Protein AF-A0A7W0KBH5-F1 (afdb_monomer_lite)

Secondary structure (DSSP, 8-state):
-----------------GGGHHHHS----SEE----GGGGSTTPPPEEEEEHHHHHHHSTT-GGGTT-EEEETTEEEEEEEEEPPGGGGGG--------

Radius of gyration: 21.11 Å; chains: 1; bounding box: 55×49×61 Å

Foldseek 3Di:
DDDDDDPPPPDPDPPPPPVVVVVPLPFAFPAFGDDDPQCVDVPHAAEDEAEPVCCCPPVVVDNVQQQDWDADPNHTYGYGGYTYDPVCSVPPDPDDDDD

Sequence (99 aa):
MPSKHWPHTPAPAPHSSVTALFQMLRVQPVLGRALTPADSAPGAPHVVVLGADFWRSEFAGRPDAVGQTVTIDGVLTAIVGVLPTASNFHRARVRSGSL

Structure (mmCIF, N/CA/C/O backbone):
data_AF-A0A7W0KBH5-F1
#
_entry.id   AF-A0A7W0KBH5-F1
#
loop_
_atom_site.group_PDB
_atom_site.id
_atom_site.type_symbol
_atom_site.label_atom_id
_atom_site.label_alt_id
_atom_site.label_comp_id
_atom_site.label_asym_id
_atom_site.label_entity_id
_atom_site.label_seq_id
_atom_site.pdbx_PDB_ins_code
_atom_site.Cartn_x
_atom_site.Cartn_y
_atom_site.Cartn_z
_atom_site.occupancy
_atom_site.B_iso_or_equiv
_atom_site.auth_seq_id
_atom_site.auth_comp_id
_atom_site.auth_asym_id
_atom_site.auth_atom_id
_atom_site.pdbx_PDB_model_num
ATOM 1 N N . MET A 1 1 ? 47.582 34.074 29.841 1.00 35.25 1 MET A N 1
ATOM 2 C CA . MET A 1 1 ? 46.632 34.973 29.144 1.00 35.25 1 MET A CA 1
ATOM 3 C C . MET A 1 1 ? 46.839 34.790 27.639 1.00 35.25 1 MET A C 1
ATOM 5 O O . MET A 1 1 ? 47.974 34.545 27.258 1.00 35.25 1 MET A O 1
ATOM 9 N N . PRO A 1 2 ? 45.765 34.777 26.836 1.00 52.88 2 PRO A N 1
ATOM 10 C CA . PRO A 1 2 ? 45.202 33.588 26.165 1.00 52.88 2 PRO A CA 1
ATOM 11 C C . PRO A 1 2 ? 45.244 33.760 24.617 1.00 52.88 2 PRO A C 1
ATOM 13 O O . PRO A 1 2 ? 45.792 34.743 24.144 1.00 52.88 2 PRO A O 1
ATOM 16 N N . SER A 1 3 ? 44.835 32.855 23.720 1.00 41.47 3 SER A N 1
ATOM 17 C CA . SER A 1 3 ? 43.457 32.421 23.449 1.00 41.47 3 SER A CA 1
ATOM 18 C C . SER A 1 3 ? 43.444 31.555 22.175 1.00 41.47 3 SER A C 1
ATOM 20 O O . SER A 1 3 ? 43.863 32.029 21.124 1.00 41.47 3 SER A O 1
ATOM 22 N N . LYS A 1 4 ? 42.881 30.343 22.222 1.00 58.38 4 LYS A N 1
ATOM 23 C CA . LYS A 1 4 ? 42.044 29.813 21.126 1.00 58.38 4 LYS A CA 1
ATOM 24 C C . LYS 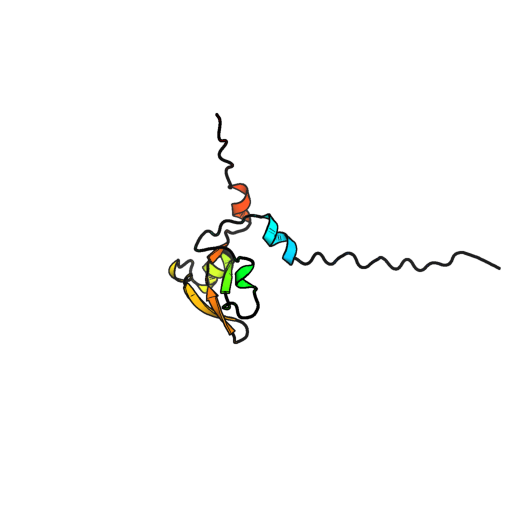A 1 4 ? 41.139 28.714 21.671 1.00 58.38 4 LYS A C 1
ATOM 26 O O . LYS A 1 4 ? 41.430 27.526 21.592 1.00 58.38 4 LYS A O 1
ATOM 31 N N . HIS A 1 5 ? 40.030 29.153 22.251 1.00 63.03 5 HIS A N 1
ATOM 32 C CA . HIS A 1 5 ? 38.841 28.334 22.411 1.00 63.03 5 HIS A CA 1
ATOM 33 C C . HIS A 1 5 ? 38.230 28.087 21.020 1.00 63.03 5 HIS A C 1
ATOM 35 O O . HIS A 1 5 ? 38.071 29.022 20.241 1.00 63.03 5 HIS A O 1
ATOM 41 N N . TRP A 1 6 ? 37.900 26.841 20.693 1.00 56.56 6 TRP A N 1
ATOM 42 C CA . TRP A 1 6 ? 36.547 26.464 20.267 1.00 56.56 6 TRP A CA 1
ATOM 43 C C . TRP A 1 6 ? 36.484 24.944 20.047 1.00 56.56 6 TRP A C 1
ATOM 45 O O . TRP A 1 6 ? 37.303 24.413 19.291 1.00 56.56 6 TRP A O 1
ATOM 55 N N . PRO A 1 7 ? 35.525 24.229 20.663 1.00 55.94 7 PRO A N 1
ATOM 56 C CA . PRO A 1 7 ? 35.230 22.856 20.289 1.00 55.94 7 PRO A CA 1
ATOM 57 C C . PRO A 1 7 ? 34.499 22.874 18.945 1.00 55.94 7 PRO A C 1
ATOM 59 O O . PRO A 1 7 ? 33.373 23.363 18.855 1.00 55.94 7 PRO A O 1
ATOM 62 N N . HIS A 1 8 ? 35.116 22.341 17.889 1.00 61.78 8 HIS A N 1
ATOM 63 C CA . HIS A 1 8 ? 34.400 22.040 16.649 1.00 61.78 8 HIS A CA 1
ATOM 64 C C . HIS A 1 8 ? 33.378 20.943 16.948 1.00 61.78 8 HIS A C 1
ATOM 66 O O . HIS A 1 8 ? 33.642 19.762 16.769 1.00 61.78 8 HIS A O 1
ATOM 72 N N . THR A 1 9 ? 32.217 21.346 17.452 1.00 61.75 9 THR A N 1
ATOM 73 C CA . THR A 1 9 ? 31.020 20.523 17.397 1.00 61.75 9 THR A CA 1
ATOM 74 C C . THR A 1 9 ? 30.599 20.585 15.933 1.00 61.75 9 THR A C 1
ATOM 76 O O . THR A 1 9 ? 30.216 21.672 15.485 1.00 61.75 9 THR A O 1
ATOM 79 N N . PRO A 1 10 ? 30.747 19.516 15.129 1.00 61.25 10 PRO A N 1
ATOM 80 C CA . PRO A 1 10 ? 30.106 19.511 13.826 1.00 61.25 10 PRO A CA 1
ATOM 81 C C . PRO A 1 10 ? 28.609 19.692 14.080 1.00 61.25 10 PRO A C 1
ATOM 83 O O . PRO A 1 10 ? 28.035 19.007 14.929 1.00 61.25 10 PRO A O 1
ATOM 86 N N . ALA A 1 11 ? 27.988 20.657 13.399 1.00 59.25 11 ALA A N 1
ATOM 87 C CA . ALA A 1 11 ? 26.535 20.752 13.377 1.00 59.25 11 ALA A CA 1
ATOM 88 C C . ALA A 1 11 ? 25.979 19.359 13.034 1.00 59.25 11 ALA A C 1
ATOM 90 O O . ALA A 1 11 ? 26.557 18.706 12.156 1.00 59.25 11 ALA A O 1
ATOM 91 N N . PRO A 1 12 ? 24.914 18.873 13.697 1.00 56.44 12 PRO A N 1
ATOM 92 C CA . PRO A 1 12 ? 24.259 17.663 13.236 1.00 56.44 12 PRO A CA 1
ATOM 93 C C . PRO A 1 12 ? 23.853 17.921 11.786 1.00 56.44 12 PRO A C 1
ATOM 95 O O . PRO A 1 12 ? 23.027 18.793 11.507 1.00 56.44 12 PRO A O 1
ATOM 98 N N . ALA A 1 13 ? 24.508 17.223 10.855 1.00 53.22 13 ALA A N 1
ATOM 99 C CA . ALA A 1 13 ? 24.070 17.192 9.475 1.00 53.22 13 ALA A CA 1
ATOM 100 C C . ALA A 1 13 ? 22.585 16.820 9.517 1.00 53.22 13 ALA A C 1
ATOM 102 O O . ALA A 1 13 ? 22.243 15.897 10.266 1.00 53.22 13 ALA A O 1
ATOM 103 N N . PRO A 1 14 ? 21.694 17.524 8.797 1.00 54.41 14 PRO A N 1
ATOM 104 C CA . PRO A 1 14 ? 20.307 17.107 8.731 1.00 54.41 14 PRO A CA 1
ATOM 105 C C . PRO A 1 14 ? 20.328 15.649 8.292 1.00 54.41 14 PRO A C 1
ATOM 107 O O . PRO A 1 14 ? 20.771 15.335 7.184 1.00 54.41 14 PRO A O 1
ATOM 110 N N . HIS A 1 15 ? 19.933 14.750 9.199 1.00 51.31 15 HIS A N 1
ATOM 111 C CA . HIS A 1 15 ? 19.662 13.372 8.846 1.00 51.31 15 HIS A CA 1
ATOM 112 C C . HIS A 1 15 ? 18.651 13.510 7.729 1.00 51.31 15 HIS A C 1
ATOM 114 O O . HIS A 1 15 ? 17.556 14.021 7.957 1.00 51.31 15 HIS A O 1
ATOM 120 N N . SER A 1 16 ? 19.073 13.221 6.503 1.00 49.94 16 SER A N 1
ATOM 121 C CA . SER A 1 16 ? 18.195 13.312 5.355 1.00 49.94 16 SER A CA 1
ATOM 122 C C . SER A 1 16 ? 17.089 12.315 5.639 1.00 49.94 16 SER A C 1
ATOM 124 O O . SER A 1 16 ? 17.282 11.110 5.493 1.00 49.94 16 SER A O 1
ATOM 126 N N . SER A 1 17 ? 15.968 12.801 6.169 1.00 47.78 17 SER A N 1
ATOM 127 C CA . SER A 1 17 ? 14.794 11.985 6.375 1.00 47.78 17 SER A CA 1
ATOM 128 C C . SER A 1 17 ? 14.439 11.482 4.988 1.00 47.78 17 SER A C 1
ATOM 130 O O . SER A 1 17 ? 14.055 12.252 4.107 1.00 47.78 17 SER A O 1
ATOM 132 N N . VAL A 1 18 ? 14.618 10.176 4.793 1.00 54.00 18 VAL A N 1
ATOM 133 C CA . VAL A 1 18 ? 14.298 9.422 3.571 1.00 54.00 18 VAL A CA 1
ATOM 134 C C . VAL A 1 18 ? 12.853 9.681 3.100 1.00 54.00 18 VAL A C 1
ATOM 136 O O . VAL A 1 18 ? 12.497 9.404 1.961 1.00 54.00 18 VAL A O 1
ATOM 139 N N . THR A 1 19 ? 12.041 10.319 3.939 1.00 50.00 19 THR A N 1
ATOM 140 C CA . THR A 1 19 ? 10.743 10.925 3.653 1.00 50.00 19 THR A CA 1
ATOM 141 C C . THR A 1 19 ? 10.726 11.849 2.423 1.00 50.00 19 THR A C 1
ATOM 143 O O . THR A 1 19 ? 9.733 11.856 1.699 1.00 50.00 19 THR A O 1
ATOM 146 N N . ALA A 1 20 ? 11.796 12.602 2.127 1.00 47.84 20 ALA A N 1
ATOM 147 C CA . ALA A 1 20 ? 11.773 13.599 1.043 1.00 47.84 20 ALA A CA 1
ATOM 148 C C . ALA A 1 20 ? 11.969 13.021 -0.375 1.00 47.84 20 ALA A C 1
ATOM 150 O O . ALA A 1 20 ? 11.547 13.640 -1.352 1.00 47.84 20 ALA A O 1
ATOM 151 N N . LEU A 1 21 ? 12.565 11.832 -0.520 1.00 46.78 21 LEU A N 1
ATOM 152 C CA . LEU A 1 21 ? 12.850 11.258 -1.846 1.00 46.78 21 LEU A CA 1
ATOM 153 C C . LEU A 1 21 ? 11.583 10.788 -2.579 1.00 46.78 21 LEU A C 1
ATOM 155 O O . LEU A 1 21 ? 11.536 10.804 -3.808 1.00 46.78 21 LEU A O 1
ATOM 159 N N . PHE A 1 22 ? 10.525 10.425 -1.851 1.00 49.03 22 PHE A N 1
ATOM 160 C CA . PHE A 1 22 ? 9.294 9.914 -2.462 1.00 49.03 22 PHE A CA 1
ATOM 161 C C . PHE A 1 22 ? 8.416 11.004 -3.090 1.00 49.03 22 PHE A C 1
ATOM 163 O O . PHE A 1 22 ? 7.719 10.726 -4.066 1.00 49.03 22 PHE A O 1
ATOM 170 N N . GLN A 1 23 ? 8.463 12.247 -2.596 1.00 46.59 23 GLN A N 1
ATOM 171 C CA . GLN A 1 23 ? 7.558 13.303 -3.073 1.00 46.59 23 GLN A CA 1
ATOM 172 C C . GLN A 1 23 ? 7.958 13.917 -4.425 1.00 46.59 23 GLN A C 1
ATOM 174 O O . GLN A 1 23 ? 7.110 14.509 -5.090 1.00 46.59 23 GLN A O 1
ATOM 179 N N . MET A 1 24 ? 9.204 13.743 -4.881 1.00 44.50 24 MET A N 1
ATOM 180 C CA . MET A 1 24 ? 9.676 14.342 -6.142 1.00 44.50 24 MET A CA 1
ATOM 181 C C . MET A 1 24 ? 9.697 13.374 -7.332 1.00 44.50 24 MET A C 1
ATOM 183 O O . MET A 1 24 ? 9.635 13.816 -8.476 1.00 44.50 24 MET A O 1
ATOM 187 N N . LEU A 1 25 ? 9.745 12.059 -7.103 1.00 55.16 25 LEU A N 1
ATOM 188 C CA . LEU A 1 25 ? 10.052 11.105 -8.175 1.00 55.16 25 LEU A CA 1
ATOM 189 C C . LEU A 1 25 ? 8.877 10.745 -9.101 1.00 55.16 25 LEU A C 1
ATOM 191 O O . LEU A 1 25 ? 9.101 10.000 -10.051 1.00 55.16 25 LEU A O 1
ATOM 195 N N . ARG A 1 26 ? 7.649 11.254 -8.864 1.00 61.84 26 ARG A N 1
ATOM 196 C CA . ARG A 1 26 ? 6.433 10.956 -9.673 1.00 61.84 26 ARG A CA 1
ATOM 197 C C . ARG A 1 26 ? 6.399 9.483 -10.109 1.00 61.84 26 ARG A C 1
ATOM 199 O O . ARG A 1 26 ? 6.129 9.169 -11.267 1.00 61.84 26 ARG A O 1
ATOM 206 N N . VAL A 1 27 ? 6.753 8.583 -9.187 1.00 72.38 27 VAL A N 1
ATOM 207 C CA . VAL A 1 27 ? 6.923 7.167 -9.502 1.00 72.38 27 VAL A CA 1
ATOM 208 C C . VAL A 1 27 ? 5.555 6.610 -9.825 1.00 72.38 27 VAL A C 1
ATOM 210 O O . VAL A 1 27 ? 4.710 6.500 -8.940 1.00 72.38 27 VAL A O 1
ATOM 213 N N . GLN A 1 28 ? 5.336 6.275 -11.092 1.00 82.38 28 GLN A N 1
ATOM 214 C CA . GLN A 1 28 ? 4.111 5.619 -11.510 1.00 82.38 28 GLN A CA 1
ATOM 215 C C . GLN A 1 28 ? 4.156 4.163 -11.020 1.00 82.38 28 GLN A C 1
ATOM 217 O O . GLN A 1 28 ? 5.073 3.428 -11.403 1.00 82.38 28 GLN A O 1
ATOM 222 N N . PRO A 1 29 ? 3.202 3.727 -10.181 1.00 89.25 29 PRO A N 1
ATOM 223 C CA . PRO A 1 29 ? 3.077 2.328 -9.804 1.00 89.25 29 PRO A CA 1
ATOM 224 C C . PRO A 1 29 ? 2.882 1.443 -11.035 1.00 89.25 29 PRO A C 1
ATOM 226 O O . PRO A 1 29 ? 2.227 1.843 -11.999 1.00 89.25 29 PRO A O 1
ATOM 229 N N . VAL A 1 30 ? 3.412 0.221 -10.981 1.00 90.69 30 VAL A N 1
ATOM 230 C CA . VAL A 1 30 ? 3.136 -0.805 -11.999 1.00 90.69 30 VAL A CA 1
ATOM 231 C C . VAL A 1 30 ? 1.722 -1.365 -11.862 1.00 90.69 30 VAL A C 1
ATOM 233 O O . VAL A 1 30 ? 1.149 -1.815 -12.848 1.00 90.69 30 VAL A O 1
ATOM 236 N N . LEU A 1 31 ? 1.158 -1.311 -10.651 1.00 93.19 31 LEU A N 1
ATOM 237 C CA . LEU A 1 31 ? -0.217 -1.687 -10.335 1.00 93.19 31 LEU A CA 1
ATOM 238 C C . LEU A 1 31 ? -0.805 -0.704 -9.322 1.00 93.19 31 LEU A C 1
ATOM 240 O O . LEU A 1 31 ? -0.104 -0.249 -8.416 1.00 93.19 31 LEU A O 1
ATOM 244 N N . GLY A 1 32 ? -2.103 -0.429 -9.447 1.00 94.06 32 GLY A N 1
ATOM 245 C CA . GLY A 1 32 ? -2.843 0.417 -8.513 1.00 94.06 32 GLY A CA 1
ATOM 246 C C . GLY A 1 32 ? -2.424 1.889 -8.556 1.00 94.06 32 GLY A C 1
ATOM 247 O O . GLY A 1 32 ? -2.171 2.450 -9.624 1.00 94.06 32 GLY A O 1
ATOM 248 N N . ARG A 1 33 ? -2.382 2.527 -7.383 1.00 93.38 33 ARG A N 1
ATOM 249 C CA . ARG A 1 33 ? -2.095 3.958 -7.211 1.00 93.38 33 ARG A CA 1
ATOM 250 C C . ARG A 1 33 ? -0.962 4.205 -6.216 1.00 93.38 33 ARG A C 1
ATOM 252 O O . ARG A 1 33 ? -0.661 3.368 -5.371 1.00 93.38 33 ARG A O 1
ATOM 259 N N . ALA A 1 34 ? -0.344 5.379 -6.321 1.00 90.56 34 ALA A N 1
ATOM 260 C CA . ALA A 1 34 ? 0.626 5.845 -5.339 1.00 90.56 34 ALA A CA 1
ATOM 261 C C . ALA A 1 34 ? -0.090 6.363 -4.080 1.00 90.56 34 ALA A C 1
ATOM 263 O O . ALA A 1 34 ? -1.290 6.670 -4.112 1.00 90.56 34 ALA A O 1
ATOM 264 N N . LEU A 1 35 ? 0.666 6.482 -2.986 1.00 89.69 35 LEU A N 1
ATOM 265 C CA . LEU A 1 35 ? 0.211 7.205 -1.803 1.00 89.69 35 LEU A CA 1
ATOM 266 C C . LEU A 1 35 ? 0.053 8.689 -2.132 1.00 89.69 35 LEU A C 1
ATOM 268 O O . LEU A 1 35 ? 0.860 9.283 -2.851 1.00 89.69 35 LEU A O 1
ATOM 272 N N . THR A 1 36 ? -0.995 9.279 -1.584 1.00 89.56 36 THR A N 1
ATOM 273 C CA . THR A 1 36 ? -1.314 10.698 -1.684 1.00 89.56 36 THR A CA 1
ATOM 274 C C . THR A 1 36 ? -1.252 11.333 -0.295 1.00 89.56 36 THR A C 1
ATOM 276 O O . THR A 1 36 ? -1.349 10.623 0.705 1.00 89.56 36 THR A O 1
ATOM 279 N N . PRO A 1 37 ? -1.148 12.668 -0.184 1.00 88.25 37 PRO A N 1
ATOM 280 C CA . PRO A 1 37 ? -1.187 13.337 1.118 1.00 88.25 37 PRO A CA 1
ATOM 281 C C . PRO A 1 37 ? -2.456 13.037 1.934 1.00 88.25 37 PRO A C 1
ATOM 283 O O . PRO A 1 37 ? -2.403 13.024 3.160 1.00 88.25 37 PRO A O 1
ATOM 286 N N . ALA A 1 38 ? -3.584 12.755 1.269 1.00 89.06 38 ALA A N 1
ATOM 287 C CA . ALA A 1 38 ? -4.839 12.403 1.931 1.00 89.06 38 ALA A CA 1
ATOM 288 C C . ALA A 1 38 ? -4.763 11.062 2.682 1.00 89.06 38 ALA A C 1
ATOM 290 O O . ALA A 1 38 ? -5.431 10.897 3.696 1.00 89.06 38 ALA A O 1
ATOM 291 N N . ASP A 1 39 ? -3.914 10.133 2.229 1.00 89.00 39 ASP A N 1
ATOM 292 C CA . ASP A 1 39 ? -3.718 8.826 2.870 1.00 89.00 39 ASP A CA 1
ATOM 293 C C . ASP A 1 39 ? -2.941 8.922 4.197 1.00 89.00 39 ASP A C 1
ATOM 295 O O . ASP A 1 39 ? -2.890 7.966 4.960 1.00 89.00 39 ASP A O 1
ATOM 299 N N . SER A 1 40 ? -2.316 10.070 4.478 1.00 86.81 40 SER A N 1
ATOM 300 C CA . SER A 1 40 ? -1.602 10.346 5.735 1.00 86.81 40 SER A CA 1
ATOM 301 C C . SER A 1 40 ? -2.362 11.309 6.651 1.00 86.81 40 SER A C 1
ATOM 303 O O . SER A 1 40 ? -1.820 11.754 7.663 1.00 86.81 40 SER A O 1
ATOM 305 N N . ALA A 1 41 ? -3.600 11.669 6.298 1.00 91.44 41 ALA A N 1
ATOM 306 C CA . ALA A 1 41 ? -4.419 12.548 7.118 1.00 91.44 41 ALA A CA 1
ATOM 307 C C . ALA A 1 41 ? -4.862 11.844 8.418 1.00 91.44 41 ALA A C 1
ATOM 309 O O . ALA A 1 41 ? -5.045 10.624 8.433 1.00 91.44 41 ALA A O 1
ATOM 310 N N . PRO A 1 42 ? -5.086 12.587 9.517 1.00 91.69 42 PRO A N 1
ATOM 311 C CA . PRO A 1 42 ? -5.654 12.016 10.733 1.00 91.69 42 PRO A CA 1
ATOM 312 C C . PRO A 1 42 ? -6.993 11.319 10.453 1.00 91.69 42 PRO A C 1
ATOM 314 O O . PRO A 1 42 ? -7.897 11.917 9.873 1.00 91.69 42 PRO A O 1
ATOM 317 N N . GLY A 1 43 ? -7.113 10.053 10.861 1.00 92.31 43 GLY A N 1
ATOM 318 C CA . GLY A 1 43 ? -8.306 9.233 10.617 1.00 92.31 43 GLY A CA 1
ATOM 319 C C . GLY A 1 43 ? -8.421 8.658 9.199 1.00 92.31 43 GLY A C 1
ATOM 320 O O . GLY A 1 43 ? -9.425 8.012 8.900 1.00 92.31 43 GLY A O 1
ATOM 321 N N . ALA A 1 44 ? -7.426 8.864 8.329 1.00 92.31 44 ALA A N 1
ATOM 322 C CA . ALA A 1 44 ? -7.387 8.207 7.029 1.00 92.31 44 ALA A CA 1
ATOM 323 C C . ALA A 1 44 ? -7.263 6.677 7.185 1.00 92.31 44 ALA A C 1
ATOM 325 O O . ALA A 1 44 ? -6.629 6.200 8.131 1.00 92.31 44 ALA A O 1
ATOM 326 N N . PRO A 1 45 ? -7.838 5.888 6.259 1.00 91.94 45 PRO A N 1
ATOM 327 C CA . PRO A 1 45 ? -7.635 4.446 6.235 1.00 91.94 45 PRO A CA 1
ATOM 328 C C . PRO A 1 45 ? -6.151 4.086 6.110 1.00 91.94 45 PRO A C 1
ATOM 330 O O . PRO A 1 45 ? -5.416 4.707 5.343 1.00 91.94 45 PRO A O 1
ATOM 333 N N . HIS A 1 46 ? -5.725 3.031 6.804 1.00 95.12 46 HIS A N 1
ATOM 334 C CA . HIS A 1 46 ? -4.367 2.516 6.667 1.00 95.12 46 HIS A CA 1
ATOM 335 C C . HIS A 1 46 ? -4.190 1.873 5.292 1.00 95.12 46 HIS A C 1
ATOM 337 O O . HIS A 1 46 ? -4.858 0.893 4.950 1.00 95.12 46 HIS A O 1
ATOM 343 N N . VAL A 1 47 ? -3.268 2.420 4.504 1.00 96.25 47 VAL A N 1
ATOM 344 C CA . VAL A 1 47 ? -2.947 1.928 3.165 1.00 96.25 47 VAL A CA 1
ATOM 345 C C . VAL A 1 47 ? -1.442 1.798 2.966 1.00 96.25 47 VAL A C 1
ATOM 347 O O . VAL A 1 47 ? -0.657 2.546 3.546 1.00 96.25 47 VAL A O 1
ATOM 350 N N . VAL A 1 48 ? -1.032 0.857 2.116 1.00 95.44 48 VAL A N 1
ATOM 351 C CA . VAL A 1 48 ? 0.375 0.600 1.793 1.00 95.44 48 VAL A CA 1
ATOM 352 C C . VAL A 1 48 ? 0.576 0.413 0.293 1.00 95.44 48 VAL A C 1
ATOM 354 O O . VAL A 1 48 ? -0.293 -0.088 -0.423 1.00 95.44 48 VAL A O 1
ATOM 357 N N . VAL A 1 49 ? 1.755 0.802 -0.185 1.00 94.88 49 VAL A N 1
ATOM 358 C CA . VAL A 1 49 ? 2.236 0.491 -1.532 1.00 94.88 49 VAL A CA 1
ATOM 359 C C . VAL A 1 49 ? 3.441 -0.430 -1.393 1.00 94.88 49 VAL A C 1
ATOM 361 O O . VAL A 1 49 ? 4.386 -0.110 -0.674 1.00 94.88 49 VAL A O 1
ATOM 364 N N . LEU A 1 50 ? 3.414 -1.576 -2.072 1.00 94.31 50 LEU A N 1
ATOM 365 C CA . LEU A 1 50 ? 4.482 -2.570 -1.987 1.00 94.31 50 LEU A CA 1
ATOM 366 C C . LEU A 1 50 ? 5.624 -2.246 -2.955 1.00 94.31 50 LEU A C 1
ATOM 368 O O . LEU A 1 50 ? 5.403 -1.750 -4.059 1.00 94.31 50 LEU A O 1
ATOM 372 N N . GLY A 1 51 ? 6.855 -2.585 -2.579 1.00 91.44 51 GLY A N 1
ATOM 373 C CA . GLY A 1 51 ? 7.952 -2.681 -3.541 1.00 91.44 51 GLY A CA 1
ATOM 374 C C . GLY A 1 51 ? 7.796 -3.924 -4.422 1.00 91.44 51 GLY A C 1
ATOM 375 O O . GLY A 1 51 ? 7.326 -4.960 -3.951 1.00 91.44 51 GLY A O 1
ATOM 376 N N . ALA A 1 52 ? 8.218 -3.850 -5.688 1.00 90.81 52 ALA A N 1
ATOM 377 C CA . ALA A 1 52 ? 8.098 -4.967 -6.628 1.00 90.81 52 ALA A CA 1
ATOM 378 C C . ALA A 1 52 ? 8.767 -6.269 -6.151 1.00 90.81 52 ALA A C 1
ATOM 380 O O . ALA A 1 52 ? 8.253 -7.344 -6.445 1.00 90.81 52 ALA A O 1
ATOM 381 N N . ASP A 1 53 ? 9.890 -6.196 -5.431 1.00 90.94 53 ASP A N 1
ATOM 382 C CA . ASP A 1 53 ? 10.600 -7.392 -4.954 1.00 90.94 53 ASP A CA 1
ATOM 383 C C . ASP A 1 53 ? 9.828 -8.111 -3.844 1.00 90.94 53 ASP A C 1
ATOM 385 O O . ASP A 1 53 ? 9.617 -9.317 -3.938 1.00 90.94 53 ASP A O 1
ATOM 389 N N . PHE A 1 54 ? 9.306 -7.361 -2.871 1.00 91.69 54 PHE A N 1
ATOM 390 C CA . PHE A 1 54 ? 8.452 -7.900 -1.809 1.00 91.69 54 PHE A CA 1
ATOM 391 C C . PHE A 1 54 ? 7.126 -8.442 -2.357 1.00 91.69 54 PHE A C 1
ATOM 393 O O . PHE A 1 54 ? 6.681 -9.525 -1.997 1.00 91.69 54 PHE A O 1
ATOM 400 N N . TRP A 1 55 ? 6.502 -7.721 -3.293 1.00 94.75 55 TRP A N 1
ATOM 401 C CA . TRP A 1 55 ? 5.295 -8.200 -3.966 1.00 94.75 55 TRP A CA 1
ATOM 402 C C . TRP A 1 55 ? 5.537 -9.513 -4.730 1.00 94.75 55 TRP A C 1
ATOM 404 O O . TRP A 1 55 ? 4.689 -10.407 -4.731 1.00 94.75 55 TRP A O 1
ATOM 414 N N . ARG A 1 56 ? 6.709 -9.671 -5.356 1.00 94.12 56 ARG A N 1
ATOM 415 C CA . ARG A 1 56 ? 7.086 -10.926 -6.015 1.00 94.12 56 ARG A CA 1
ATOM 416 C C . ARG A 1 56 ? 7.370 -12.055 -5.030 1.00 94.12 56 ARG A C 1
ATOM 418 O O . ARG A 1 56 ? 6.976 -13.175 -5.333 1.00 94.12 56 ARG A O 1
ATOM 425 N N . SER A 1 57 ? 8.031 -11.788 -3.903 1.00 94.31 57 SER A N 1
ATOM 426 C CA . SER 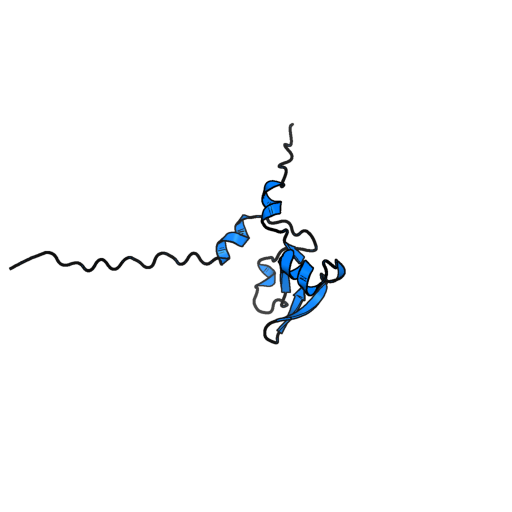A 1 57 ? 8.358 -12.832 -2.925 1.00 94.31 57 SER A CA 1
ATOM 427 C C . SER A 1 57 ? 7.125 -13.308 -2.160 1.00 94.31 57 SER A C 1
ATOM 429 O O . SER A 1 57 ? 6.850 -14.503 -2.142 1.00 94.31 57 SER A O 1
ATOM 431 N N . GLU A 1 58 ? 6.342 -12.382 -1.604 1.00 93.94 58 GLU A N 1
ATOM 432 C CA . GLU A 1 58 ? 5.246 -12.721 -0.688 1.00 93.94 58 GLU A CA 1
ATOM 433 C C . GLU A 1 58 ? 3.929 -13.004 -1.411 1.00 93.94 58 GLU A C 1
ATOM 435 O O . GLU A 1 58 ? 3.139 -13.840 -0.980 1.00 93.94 58 GLU A O 1
ATOM 440 N N . PHE A 1 59 ? 3.684 -12.326 -2.535 1.00 94.69 59 PHE A N 1
ATOM 441 C CA . PHE A 1 59 ? 2.429 -12.447 -3.284 1.00 94.69 59 PHE A CA 1
ATOM 442 C C . PHE A 1 59 ? 2.622 -13.146 -4.629 1.00 94.69 59 PHE A C 1
ATOM 444 O O . PHE A 1 59 ? 1.709 -13.145 -5.450 1.00 94.69 59 PHE A O 1
ATOM 451 N N . ALA A 1 60 ? 3.798 -13.725 -4.893 1.00 95.38 60 ALA A N 1
ATOM 452 C CA . ALA A 1 60 ? 4.122 -14.396 -6.155 1.00 95.38 60 ALA A CA 1
ATOM 453 C C . ALA A 1 60 ? 3.881 -13.525 -7.410 1.00 95.38 60 ALA A C 1
ATOM 455 O O . ALA A 1 60 ? 3.616 -14.043 -8.494 1.00 95.38 60 ALA A O 1
ATOM 456 N N . GLY A 1 61 ? 3.928 -12.192 -7.280 1.00 92.12 61 GLY A N 1
ATOM 457 C CA . GLY A 1 61 ? 3.642 -11.279 -8.393 1.00 92.12 61 GLY A CA 1
ATOM 458 C C . GLY A 1 61 ? 2.170 -11.267 -8.824 1.00 92.12 61 GLY A C 1
ATOM 459 O O . GLY A 1 61 ? 1.856 -10.936 -9.968 1.00 92.12 61 GLY A O 1
ATOM 460 N N . ARG A 1 62 ? 1.254 -11.646 -7.930 1.00 96.06 62 ARG A N 1
ATOM 461 C CA . ARG A 1 62 ? -0.182 -11.692 -8.199 1.00 96.06 62 ARG A CA 1
ATOM 462 C C . ARG A 1 62 ? -0.810 -10.295 -8.251 1.00 96.06 62 ARG A C 1
ATOM 464 O O . ARG A 1 62 ? -0.673 -9.537 -7.288 1.00 96.06 62 ARG A O 1
ATOM 471 N N . PRO A 1 63 ? -1.533 -9.931 -9.326 1.00 94.50 63 PRO A N 1
ATOM 472 C CA . PRO A 1 63 ? -2.145 -8.608 -9.440 1.00 94.50 63 PRO A CA 1
ATOM 473 C C . PRO A 1 63 ? -3.284 -8.394 -8.437 1.00 94.50 63 PRO A C 1
ATOM 475 O O . PRO A 1 63 ? -3.527 -7.260 -8.034 1.00 94.50 63 PRO A O 1
ATOM 478 N N . ASP A 1 64 ? -3.934 -9.471 -7.987 1.00 96.00 64 ASP A N 1
ATOM 479 C CA . ASP A 1 64 ? -4.994 -9.424 -6.979 1.00 96.00 64 ASP A CA 1
ATOM 480 C C . ASP A 1 64 ? -4.477 -9.166 -5.555 1.00 96.00 64 ASP A C 1
ATOM 482 O O . ASP A 1 64 ? -5.278 -9.079 -4.633 1.00 96.00 64 ASP A O 1
ATOM 486 N N . ALA A 1 65 ? -3.162 -8.992 -5.364 1.00 95.19 65 ALA A N 1
ATOM 487 C CA . ALA A 1 65 ? -2.610 -8.446 -4.125 1.00 95.19 65 ALA A CA 1
ATOM 488 C C . ALA A 1 65 ? -3.072 -6.997 -3.884 1.00 95.19 65 ALA A C 1
ATOM 490 O O . ALA A 1 65 ? -3.284 -6.595 -2.744 1.00 95.19 65 ALA A O 1
ATOM 491 N N . VAL A 1 66 ? -3.255 -6.201 -4.946 1.00 96.56 66 VAL A N 1
ATOM 492 C CA . VAL A 1 66 ? -3.838 -4.858 -4.819 1.00 96.56 66 VAL A CA 1
ATOM 493 C C . VAL A 1 66 ? -5.327 -4.992 -4.505 1.00 96.56 66 VAL A C 1
ATOM 495 O O . VAL A 1 66 ? -6.061 -5.672 -5.215 1.00 96.56 66 VAL A O 1
ATOM 498 N N . GLY A 1 67 ? -5.773 -4.321 -3.445 1.00 94.62 67 GLY A N 1
ATOM 499 C CA . GLY A 1 67 ? -7.120 -4.439 -2.889 1.00 94.62 67 GLY A CA 1
ATOM 500 C C . GLY A 1 67 ? -7.231 -5.439 -1.736 1.00 94.62 67 GLY A C 1
ATOM 501 O O . GLY A 1 67 ? -8.252 -5.441 -1.052 1.00 94.62 67 GLY A O 1
ATOM 502 N N . GLN A 1 68 ? -6.197 -6.246 -1.471 1.00 96.69 68 GLN A N 1
ATOM 503 C CA . GLN A 1 68 ? -6.150 -7.079 -0.269 1.00 96.69 68 GLN A CA 1
ATOM 504 C C . GLN A 1 68 ? -5.772 -6.265 0.966 1.00 96.69 68 GLN A C 1
ATOM 506 O O . GLN A 1 68 ? -5.072 -5.253 0.887 1.00 96.69 68 GLN A O 1
ATOM 511 N N . THR A 1 69 ? -6.209 -6.758 2.122 1.00 96.44 69 THR A N 1
ATOM 512 C CA . THR A 1 69 ? -5.864 -6.208 3.431 1.00 96.44 69 THR A CA 1
ATOM 513 C C . THR A 1 69 ? -4.884 -7.138 4.125 1.00 96.44 69 THR A C 1
ATOM 515 O O . THR A 1 69 ? -5.126 -8.339 4.226 1.00 96.44 69 THR A O 1
ATOM 518 N N . VAL A 1 70 ? -3.795 -6.570 4.629 1.00 93.94 70 VAL A N 1
ATOM 519 C CA . VAL A 1 70 ? -2.770 -7.268 5.407 1.00 93.94 70 VAL A CA 1
ATOM 520 C C . VAL A 1 70 ? -2.621 -6.623 6.773 1.00 93.94 70 VAL A C 1
ATOM 522 O O . VAL A 1 70 ? -2.965 -5.460 6.959 1.00 93.94 70 VAL A O 1
ATOM 525 N N . THR A 1 71 ? -2.092 -7.363 7.737 1.00 94.81 71 THR A N 1
ATOM 526 C CA . THR A 1 71 ? -1.808 -6.821 9.067 1.00 94.81 71 THR A CA 1
ATOM 527 C C . THR A 1 71 ? -0.353 -6.373 9.132 1.00 94.81 71 THR A C 1
ATOM 529 O O . THR A 1 71 ? 0.545 -7.193 8.965 1.00 94.81 71 THR A O 1
ATOM 532 N N . ILE A 1 72 ? -0.119 -5.088 9.395 1.00 90.81 72 ILE A N 1
ATOM 533 C CA . ILE A 1 72 ? 1.213 -4.504 9.608 1.00 90.81 72 ILE A CA 1
ATOM 534 C C . ILE A 1 72 ? 1.233 -3.946 11.026 1.00 90.81 72 ILE A C 1
ATOM 536 O O . ILE A 1 72 ? 0.385 -3.127 11.366 1.00 90.81 72 ILE A O 1
ATOM 540 N N . ASP A 1 73 ? 2.138 -4.441 11.870 1.00 91.62 73 ASP A N 1
ATOM 541 C CA . ASP A 1 73 ? 2.246 -4.045 13.284 1.00 91.62 73 ASP A CA 1
ATOM 542 C C . ASP A 1 73 ? 0.910 -4.118 14.056 1.00 91.62 73 ASP A C 1
ATOM 544 O O . ASP A 1 73 ? 0.601 -3.290 14.909 1.00 91.62 73 ASP A O 1
ATOM 548 N N . GLY A 1 74 ? 0.081 -5.120 13.736 1.00 93.25 74 GLY A N 1
ATOM 549 C CA . GLY A 1 74 ? -1.244 -5.312 14.342 1.00 93.25 74 GLY A CA 1
ATOM 550 C C . GLY A 1 74 ? -2.368 -4.472 13.723 1.00 93.25 74 GLY A C 1
ATOM 551 O O . GLY A 1 74 ? -3.513 -4.586 14.153 1.00 93.25 74 GLY A O 1
ATOM 552 N N . VAL A 1 75 ? -2.077 -3.673 12.694 1.00 94.25 75 VAL A N 1
ATOM 553 C CA . VAL A 1 75 ? -3.037 -2.779 12.037 1.00 94.25 75 VAL A CA 1
ATOM 554 C C . VAL A 1 75 ? -3.416 -3.298 10.653 1.00 94.25 75 VAL A C 1
ATOM 556 O O . VAL A 1 75 ? -2.560 -3.542 9.798 1.00 94.25 75 VAL A O 1
ATOM 559 N N . LEU A 1 76 ? -4.722 -3.439 10.413 1.00 96.19 76 LEU A N 1
ATOM 560 C CA . LEU A 1 76 ? -5.261 -3.792 9.100 1.00 96.19 76 LEU A CA 1
ATOM 561 C C . LEU A 1 76 ? -4.973 -2.673 8.100 1.00 96.19 76 LEU A C 1
ATOM 563 O O . LEU A 1 76 ? -5.460 -1.557 8.248 1.00 96.19 76 LEU A O 1
ATOM 567 N N . THR A 1 77 ? -4.199 -3.002 7.076 1.00 96.25 77 THR A N 1
ATOM 568 C CA . THR A 1 77 ? -3.671 -2.074 6.083 1.00 96.25 77 THR A CA 1
ATOM 569 C C . THR A 1 77 ? -3.982 -2.592 4.684 1.00 96.25 77 THR A C 1
ATOM 571 O O . THR A 1 77 ? -3.622 -3.716 4.334 1.00 96.25 77 THR A O 1
ATOM 574 N N . ALA A 1 78 ? -4.656 -1.784 3.868 1.00 97.25 78 ALA A N 1
ATOM 575 C CA . ALA A 1 78 ? -5.017 -2.159 2.505 1.00 97.25 78 ALA A CA 1
ATOM 576 C C . ALA A 1 78 ? -3.871 -1.890 1.522 1.00 97.25 78 ALA A C 1
ATOM 578 O O . ALA A 1 78 ? -3.268 -0.815 1.509 1.00 97.25 78 ALA A O 1
ATOM 579 N N . ILE A 1 79 ? -3.587 -2.848 0.647 1.00 97.06 79 ILE A N 1
ATOM 580 C CA . ILE A 1 79 ? -2.593 -2.694 -0.413 1.00 97.06 79 ILE A CA 1
ATOM 581 C C . ILE A 1 79 ? -3.229 -1.903 -1.558 1.00 97.06 79 ILE A C 1
ATOM 583 O O . ILE A 1 79 ? -4.153 -2.380 -2.212 1.00 97.06 79 ILE A O 1
ATOM 587 N N . VAL A 1 80 ? -2.727 -0.699 -1.833 1.00 97.12 80 VAL A N 1
ATOM 588 C CA . VAL A 1 80 ? -3.294 0.198 -2.862 1.00 97.12 80 VAL A CA 1
ATOM 589 C C . VAL A 1 80 ? -2.449 0.298 -4.128 1.00 97.12 80 VAL A C 1
ATOM 591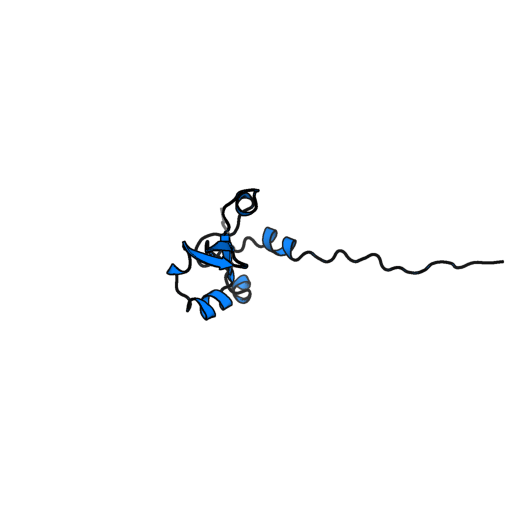 O O . VAL A 1 80 ? -2.918 0.837 -5.131 1.00 97.12 80 VAL A O 1
ATOM 594 N N . GLY A 1 81 ? -1.232 -0.249 -4.125 1.00 95.38 81 GLY A N 1
ATOM 595 C CA . GLY A 1 81 ? -0.402 -0.298 -5.322 1.00 95.38 81 GLY A CA 1
ATOM 596 C C . GLY A 1 81 ? 0.919 -1.037 -5.151 1.00 95.38 81 GLY A C 1
ATOM 597 O O . GLY A 1 81 ? 1.281 -1.470 -4.057 1.00 95.38 81 GLY A O 1
ATOM 598 N N . VAL A 1 82 ? 1.654 -1.144 -6.259 1.00 95.31 82 VAL A N 1
ATOM 599 C CA . VAL A 1 82 ? 2.999 -1.730 -6.318 1.00 95.31 82 VAL A CA 1
ATOM 600 C C . VAL A 1 82 ? 3.927 -0.790 -7.084 1.00 95.31 82 VAL A C 1
ATOM 602 O O . VAL A 1 82 ? 3.641 -0.427 -8.226 1.00 95.31 82 VAL A O 1
ATOM 605 N N . LEU A 1 83 ? 5.048 -0.395 -6.483 1.00 91.31 83 LEU A N 1
ATOM 606 C CA . LEU A 1 83 ? 6.072 0.408 -7.150 1.00 91.31 83 LEU A CA 1
ATOM 607 C C . LEU A 1 83 ? 6.931 -0.453 -8.083 1.00 91.31 83 LEU A C 1
ATOM 609 O O . LEU A 1 83 ? 7.217 -1.607 -7.762 1.00 91.31 83 LEU A O 1
ATOM 613 N N . PRO A 1 84 ? 7.407 0.103 -9.210 1.00 85.06 84 PRO A N 1
ATOM 614 C CA . PRO A 1 84 ? 8.428 -0.548 -10.017 1.00 85.06 84 PRO A CA 1
ATOM 615 C C . PRO A 1 84 ? 9.724 -0.750 -9.215 1.00 85.06 84 PRO A C 1
ATOM 617 O O . PRO A 1 84 ? 10.066 0.049 -8.346 1.00 85.06 84 PRO A O 1
ATOM 620 N N . THR A 1 85 ? 10.493 -1.789 -9.553 1.00 80.69 85 THR A N 1
ATOM 621 C CA . THR A 1 85 ? 11.883 -1.926 -9.083 1.00 80.69 85 THR A CA 1
ATOM 622 C C . THR A 1 85 ? 12.683 -0.689 -9.488 1.00 80.69 85 THR A C 1
ATOM 624 O O . THR A 1 85 ? 12.504 -0.192 -10.599 1.00 80.69 85 THR A O 1
ATOM 627 N N . ALA A 1 86 ? 13.604 -0.228 -8.635 1.00 65.31 86 ALA A N 1
ATOM 628 C CA . ALA A 1 86 ? 14.391 0.981 -8.893 1.00 65.31 86 ALA A CA 1
ATOM 629 C C . ALA A 1 86 ? 15.196 0.936 -10.206 1.00 65.31 86 ALA A C 1
ATOM 631 O O . ALA A 1 86 ? 15.434 1.961 -10.840 1.00 65.31 86 ALA A O 1
ATOM 632 N N . SER A 1 87 ? 15.539 -0.262 -10.683 1.00 55.97 87 SER A N 1
ATOM 633 C CA . SER A 1 87 ? 16.120 -0.429 -12.013 1.00 55.97 87 SER A CA 1
ATOM 634 C C . SER A 1 87 ? 15.191 0.096 -13.119 1.00 55.97 87 SER A C 1
ATOM 636 O O . SER A 1 87 ? 15.673 0.714 -14.042 1.00 55.97 87 SER A O 1
ATOM 638 N N . ASN A 1 88 ? 13.862 0.031 -13.021 1.00 56.28 88 ASN A N 1
ATOM 639 C CA . ASN A 1 88 ? 12.967 0.520 -14.085 1.00 56.28 88 ASN A CA 1
ATOM 640 C C . ASN A 1 88 ? 12.903 2.057 -14.235 1.00 56.28 88 ASN A C 1
ATOM 642 O O . ASN A 1 88 ? 12.283 2.537 -15.189 1.00 56.28 88 ASN A O 1
ATOM 646 N N . PHE A 1 89 ? 13.532 2.846 -13.351 1.00 52.19 89 PHE A N 1
ATOM 647 C CA . PHE A 1 89 ? 13.514 4.313 -13.447 1.00 52.19 89 PHE A CA 1
ATOM 648 C C . PHE A 1 89 ? 14.193 4.854 -14.718 1.00 52.19 89 PHE A C 1
ATOM 650 O O . PHE A 1 89 ? 13.817 5.922 -15.195 1.00 52.19 89 PHE A O 1
ATOM 657 N N . HIS A 1 90 ? 15.102 4.099 -15.348 1.00 49.72 90 HIS A N 1
ATOM 658 C CA . HIS A 1 90 ? 15.773 4.516 -16.590 1.00 49.72 90 HIS A CA 1
ATOM 659 C C . HIS A 1 90 ? 14.912 4.387 -17.866 1.00 49.72 90 HIS A C 1
ATOM 661 O O . HIS A 1 90 ? 15.427 4.574 -18.968 1.00 49.72 90 HIS A O 1
ATOM 667 N N . ARG A 1 91 ? 13.608 4.070 -17.765 1.00 49.22 91 ARG A N 1
ATOM 668 C CA . ARG A 1 91 ? 12.732 3.868 -18.939 1.00 49.22 91 ARG A CA 1
ATOM 669 C C . ARG A 1 91 ? 11.455 4.710 -18.966 1.00 49.22 91 ARG A C 1
ATOM 671 O O . ARG A 1 91 ? 10.551 4.409 -19.747 1.00 49.22 91 ARG A O 1
ATOM 678 N N . ALA A 1 92 ? 11.372 5.786 -18.184 1.00 49.62 92 ALA A N 1
ATOM 679 C CA . ALA A 1 92 ? 10.339 6.796 -18.399 1.00 49.62 92 ALA A CA 1
ATOM 680 C C . ALA A 1 92 ? 10.692 7.615 -19.655 1.00 49.62 92 ALA A C 1
ATOM 682 O O . ALA A 1 92 ? 11.370 8.63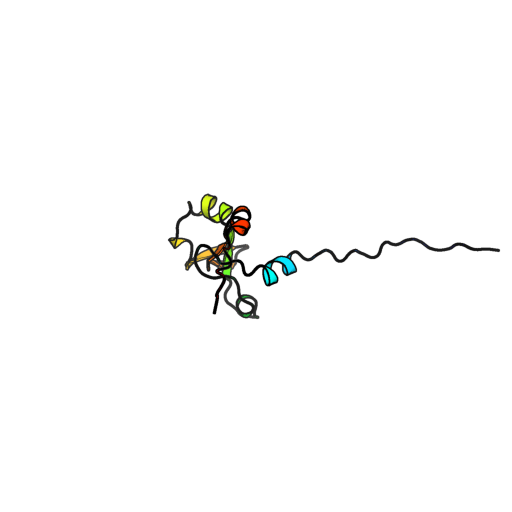7 -19.588 1.00 49.62 92 ALA A O 1
ATOM 683 N N . ARG A 1 93 ? 10.276 7.134 -20.835 1.00 46.72 93 ARG A N 1
ATOM 684 C CA . ARG A 1 93 ? 10.339 7.920 -22.074 1.00 46.72 93 ARG A CA 1
ATOM 685 C C . ARG A 1 93 ? 9.525 9.201 -21.881 1.00 46.72 93 ARG A C 1
ATOM 687 O O . ARG A 1 93 ? 8.299 9.150 -21.826 1.00 46.72 93 ARG A O 1
ATOM 694 N N . VAL A 1 94 ? 10.206 10.343 -21.845 1.00 47.62 94 VAL A N 1
ATOM 695 C CA . VAL A 1 94 ? 9.594 11.643 -22.129 1.00 47.62 94 VAL A CA 1
ATOM 696 C C . VAL A 1 94 ? 9.099 11.579 -23.572 1.00 47.62 94 VAL A C 1
ATOM 698 O O . VAL A 1 94 ? 9.895 11.451 -24.501 1.00 47.62 94 VAL A O 1
ATOM 701 N N . ARG A 1 95 ? 7.780 11.588 -23.781 1.00 44.19 95 ARG A N 1
ATOM 702 C CA . ARG A 1 95 ? 7.222 11.749 -25.125 1.00 44.19 95 ARG A CA 1
ATOM 703 C C . ARG A 1 95 ? 7.288 13.237 -25.448 1.00 44.19 95 ARG A C 1
ATOM 705 O O . ARG A 1 95 ? 6.502 14.011 -24.912 1.00 44.19 95 ARG A O 1
ATOM 712 N N . SER A 1 96 ? 8.249 13.623 -26.282 1.00 45.38 96 SER A N 1
ATOM 713 C CA . SER A 1 96 ? 8.310 14.949 -26.891 1.00 45.38 96 SER A CA 1
ATOM 714 C C . SER A 1 96 ? 6.986 15.230 -27.602 1.00 45.38 96 SER A C 1
ATOM 716 O O . SER A 1 96 ? 6.621 14.527 -28.545 1.00 45.38 96 SER A O 1
ATOM 718 N N . GLY A 1 97 ? 6.245 16.224 -27.119 1.00 42.16 97 GLY A N 1
ATOM 719 C CA . GLY A 1 97 ? 5.169 16.851 -27.872 1.00 42.16 97 GLY A CA 1
ATOM 720 C C . GLY A 1 97 ? 5.776 17.970 -28.704 1.00 42.16 97 GLY A C 1
ATOM 721 O O . GLY A 1 97 ? 6.168 18.988 -28.147 1.00 42.16 97 GLY A O 1
ATOM 722 N N . SER A 1 98 ? 5.902 17.736 -30.008 1.00 47.06 98 SER A N 1
ATOM 723 C CA . SER A 1 98 ? 6.148 18.768 -31.014 1.0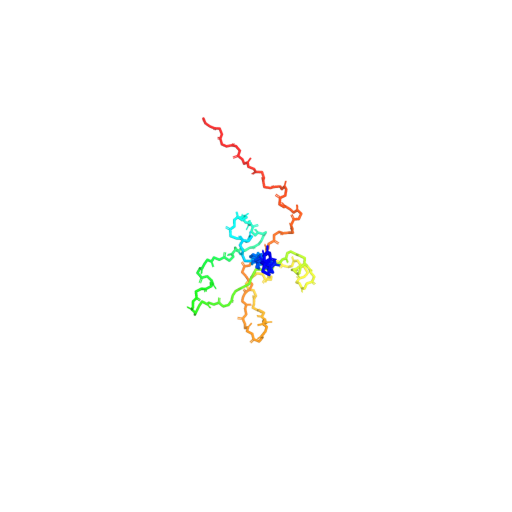0 47.06 98 SER A CA 1
ATOM 724 C C . SER A 1 98 ? 4.801 19.358 -31.417 1.00 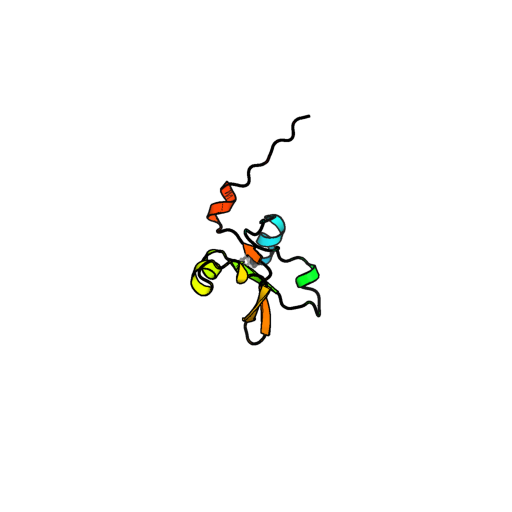47.06 98 SER A C 1
ATOM 726 O O . SER A 1 98 ? 3.916 18.590 -31.800 1.00 47.06 98 SER A O 1
ATOM 728 N N . LEU A 1 99 ? 4.673 20.681 -31.359 1.00 50.69 99 LEU A N 1
ATOM 729 C CA . LEU A 1 99 ? 3.831 21.491 -32.238 1.00 50.69 99 LEU A CA 1
ATOM 730 C C . LEU A 1 99 ? 4.606 22.766 -32.565 1.00 50.69 99 LEU A C 1
ATOM 732 O O . LEU A 1 99 ? 5.202 23.325 -31.617 1.00 50.69 99 LEU A O 1
#

pLDDT: mean 76.09, std 20.57, range [35.25, 97.25]